Protein AF-A0A948S9T9-F1 (afdb_monomer_lite)

Radius of gyration: 22.79 Å; chains: 1; bounding box: 36×37×81 Å

Secondary structure (DSSP, 8-state):
-------------------PPPSEEEEEETTTTEEEEEEPGGGS--EEEEEE--SSS---HHHHHHHHHHHTT----SB-TTT--BEEEEEE----

Foldseek 3Di:
DDDDDDPDDDPDDPPPPPPDFFQWKWKAWPQQRWIWIAGDCVVVDGDIDTDDHPPDDDDDPQSVVLVRVVVVVDDRDQARPPRRTGMDMDRHHDDD

Structure (mmCIF, N/CA/C/O backbone):
data_AF-A0A948S9T9-F1
#
_entry.id   AF-A0A948S9T9-F1
#
loop_
_atom_site.group_PDB
_atom_site.id
_atom_site.type_symbol
_atom_site.label_atom_id
_atom_site.label_alt_id
_atom_site.label_comp_id
_atom_site.label_asym_id
_atom_site.label_entity_id
_atom_site.label_seq_id
_atom_site.pdbx_PDB_ins_code
_atom_site.Cartn_x
_atom_site.Cartn_y
_atom_site.Cartn_z
_atom_site.occupancy
_atom_site.B_iso_or_equiv
_atom_site.auth_seq_id
_atom_site.auth_comp_id
_atom_site.auth_asym_id
_atom_site.auth_atom_id
_atom_site.pdbx_PDB_model_num
ATOM 1 N N . MET A 1 1 ? -25.732 -23.014 -65.264 1.00 39.22 1 MET A N 1
ATOM 2 C CA . MET A 1 1 ? -24.281 -22.855 -65.024 1.00 39.22 1 MET A CA 1
ATOM 3 C C . MET A 1 1 ? -24.067 -21.758 -63.985 1.00 39.22 1 MET A C 1
ATOM 5 O O . MET A 1 1 ? -24.537 -20.661 -64.228 1.00 39.22 1 MET A O 1
ATOM 9 N N . LYS A 1 2 ? -23.409 -22.083 -62.853 1.00 43.66 2 LYS A N 1
ATOM 10 C CA . LYS A 1 2 ? -22.445 -21.247 -62.089 1.00 43.66 2 LYS A CA 1
ATOM 11 C C . LYS A 1 2 ? -22.774 -19.734 -62.004 1.00 43.66 2 LYS A C 1
ATOM 13 O O . LYS A 1 2 ? -22.547 -19.019 -62.968 1.00 43.66 2 LYS A O 1
ATOM 18 N N . LYS A 1 3 ? -23.179 -19.161 -60.864 1.00 43.62 3 LYS A N 1
ATOM 19 C CA . LYS A 1 3 ? -22.341 -18.969 -59.662 1.00 43.62 3 LYS A CA 1
ATOM 20 C C . L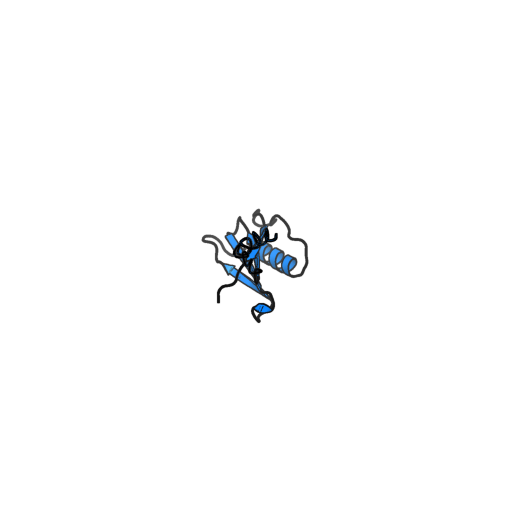YS A 1 3 ? -23.207 -18.509 -58.468 1.00 43.62 3 LYS A C 1
ATOM 22 O O . LYS A 1 3 ? -23.589 -17.349 -58.406 1.00 43.62 3 LYS A O 1
ATOM 27 N N . LEU A 1 4 ? -23.460 -19.404 -57.511 1.00 53.38 4 LEU A N 1
ATOM 28 C CA . LEU A 1 4 ? -23.517 -19.027 -56.095 1.00 53.38 4 LEU A CA 1
ATOM 29 C C . LEU A 1 4 ? -22.063 -18.896 -55.637 1.00 53.38 4 LEU A C 1
ATOM 31 O O . LEU A 1 4 ? -21.343 -19.886 -55.740 1.00 53.38 4 LEU A O 1
ATOM 35 N N . LEU A 1 5 ? -21.633 -17.732 -55.157 1.00 55.84 5 LEU A N 1
ATOM 36 C CA . LEU A 1 5 ? -20.569 -17.608 -54.154 1.00 55.84 5 LEU A CA 1
ATOM 37 C C . LEU A 1 5 ? -20.429 -16.140 -53.731 1.00 55.84 5 LEU A C 1
ATOM 39 O O . LEU A 1 5 ? -20.549 -15.262 -54.576 1.00 55.84 5 LEU A O 1
ATOM 43 N N . LEU A 1 6 ? -20.059 -15.937 -52.463 1.00 49.53 6 LEU A N 1
ATOM 44 C CA . LEU A 1 6 ? -19.622 -14.685 -51.817 1.00 49.53 6 LEU A CA 1
ATOM 45 C C . LEU A 1 6 ? -20.695 -13.889 -51.056 1.00 49.53 6 LEU A C 1
ATOM 47 O O . LEU A 1 6 ? -20.856 -12.688 -51.225 1.00 49.53 6 LEU A O 1
ATOM 51 N N . LEU A 1 7 ? -21.344 -14.568 -50.109 1.00 53.03 7 LEU A N 1
ATOM 52 C CA . LEU A 1 7 ? -21.746 -13.974 -48.830 1.00 53.03 7 LEU A CA 1
ATOM 53 C C . LEU A 1 7 ? -20.709 -14.394 -47.782 1.00 53.03 7 LEU A C 1
ATOM 55 O O . LEU A 1 7 ? -20.920 -15.351 -47.046 1.00 53.03 7 LEU A O 1
ATOM 59 N N . LEU A 1 8 ? -19.549 -13.743 -47.766 1.00 55.56 8 LEU A N 1
ATOM 60 C CA . LEU A 1 8 ? -18.549 -13.927 -46.716 1.00 55.56 8 LEU A CA 1
ATOM 61 C C . LEU A 1 8 ? -17.880 -12.582 -46.435 1.00 55.56 8 LEU A C 1
ATOM 63 O O . LEU A 1 8 ? -17.430 -11.917 -47.362 1.00 55.56 8 LEU A O 1
ATOM 67 N N . LEU A 1 9 ? -17.765 -12.282 -45.140 1.00 58.03 9 LEU A N 1
ATOM 68 C CA . LEU A 1 9 ? -16.901 -11.272 -44.518 1.00 58.03 9 LEU A CA 1
ATOM 69 C C . LEU A 1 9 ? -17.479 -9.857 -44.376 1.00 58.03 9 LEU A C 1
ATOM 71 O O . LEU A 1 9 ? -17.050 -8.914 -45.027 1.00 58.03 9 LEU A O 1
ATOM 75 N N . ALA A 1 10 ? -18.360 -9.693 -43.389 1.00 51.06 10 ALA A N 1
ATOM 76 C CA . ALA A 1 10 ? -18.523 -8.418 -42.689 1.00 51.06 10 ALA A CA 1
ATOM 77 C C . ALA A 1 10 ? -18.708 -8.662 -41.179 1.00 51.06 10 ALA A C 1
ATOM 79 O O . ALA A 1 10 ? -19.676 -8.215 -40.576 1.00 51.06 10 ALA A O 1
ATOM 80 N N . SER A 1 11 ? -17.786 -9.412 -40.568 1.00 56.56 11 SER A N 1
ATOM 81 C CA . SER A 1 11 ? -17.795 -9.692 -39.124 1.00 56.56 11 SER A CA 1
ATOM 82 C C . SER A 1 11 ? -16.392 -9.539 -38.546 1.00 56.56 11 SER A C 1
ATOM 84 O O . SER A 1 11 ? -15.804 -10.521 -38.108 1.00 56.56 11 SER A O 1
ATOM 86 N N . ALA A 1 12 ? -15.793 -8.347 -38.603 1.00 56.97 12 ALA A N 1
ATOM 87 C CA . ALA A 1 12 ? -14.453 -8.183 -38.035 1.00 56.97 12 ALA A CA 1
ATOM 88 C C . ALA A 1 12 ? -14.079 -6.748 -37.649 1.00 56.97 12 ALA A C 1
ATOM 90 O O . ALA A 1 12 ? -12.983 -6.335 -37.973 1.00 56.97 12 ALA A O 1
ATOM 91 N N . PHE A 1 13 ? -14.924 -5.989 -36.948 1.00 54.75 13 PHE A N 1
ATOM 92 C CA . PHE A 1 13 ? -14.435 -4.830 -36.180 1.00 54.75 13 PHE A CA 1
ATOM 93 C C . PHE A 1 13 ? -15.302 -4.615 -34.935 1.00 54.75 13 PHE A C 1
ATOM 95 O O . PHE A 1 13 ? -16.038 -3.641 -34.816 1.00 54.75 13 PHE A O 1
ATOM 102 N N . LEU A 1 14 ? -15.214 -5.551 -33.988 1.00 58.00 14 LEU A N 1
ATOM 103 C CA . LEU A 1 14 ? -15.386 -5.177 -32.587 1.00 58.00 14 LEU A CA 1
ATOM 104 C C . LEU A 1 14 ? -14.102 -4.426 -32.206 1.00 58.00 14 LEU A C 1
ATOM 106 O O . LEU A 1 14 ? -13.028 -5.019 -32.332 1.00 58.00 14 LEU A O 1
ATOM 110 N N . PRO A 1 15 ? -14.163 -3.142 -31.810 1.00 59.16 15 PRO A N 1
ATOM 111 C CA . PRO A 1 15 ? -12.995 -2.463 -31.278 1.00 59.16 15 PRO A CA 1
ATOM 112 C C . PRO A 1 15 ? -12.545 -3.264 -30.060 1.00 59.16 15 PRO A C 1
ATOM 114 O O . PRO A 1 15 ? -13.279 -3.376 -29.078 1.00 59.16 15 PRO A O 1
ATOM 117 N N . GLY A 1 16 ? -11.373 -3.891 -30.157 1.00 57.97 16 GLY A N 1
ATOM 118 C CA . GLY A 1 16 ? -10.765 -4.552 -29.016 1.00 57.97 16 GLY A CA 1
ATOM 119 C C . GLY A 1 16 ? -10.655 -3.522 -27.904 1.00 57.97 16 GLY A C 1
ATOM 120 O O . GLY A 1 16 ? -10.015 -2.486 -28.086 1.00 57.97 16 GLY A O 1
ATOM 121 N N . CYS A 1 17 ? -11.321 -3.770 -26.777 1.00 64.69 17 CYS A N 1
ATOM 122 C CA . CYS A 1 17 ? -11.061 -3.024 -25.561 1.00 64.69 17 CYS A CA 1
ATOM 123 C C . CYS A 1 17 ? -9.583 -3.244 -25.231 1.00 64.69 17 CYS A C 1
ATOM 125 O O . CYS A 1 17 ? -9.204 -4.301 -24.734 1.00 64.69 17 CYS A O 1
ATOM 127 N N . LEU A 1 18 ? -8.739 -2.274 -25.580 1.00 59.41 18 LEU A N 1
ATOM 128 C CA . LEU A 1 18 ? -7.364 -2.207 -25.115 1.00 59.41 18 LEU A CA 1
ATOM 129 C C . LEU A 1 18 ? -7.429 -1.968 -23.607 1.00 59.41 18 LEU A C 1
ATOM 131 O O . LEU A 1 18 ? -7.521 -0.833 -23.144 1.00 59.41 18 LEU A O 1
ATOM 135 N N . THR A 1 19 ? -7.453 -3.051 -22.837 1.00 63.81 19 THR A N 1
ATOM 136 C CA . THR A 1 19 ? -7.186 -3.006 -21.403 1.00 63.81 19 THR A CA 1
ATOM 137 C C . THR A 1 19 ? -5.705 -2.706 -21.244 1.00 63.81 19 THR A C 1
ATOM 139 O O . THR A 1 19 ? -4.864 -3.581 -21.429 1.00 63.81 19 THR A O 1
ATOM 142 N N . VAL A 1 20 ? -5.390 -1.441 -20.979 1.00 69.44 20 VAL A N 1
ATOM 143 C CA . VAL A 1 20 ? -4.045 -1.026 -20.578 1.00 69.44 20 VAL A CA 1
ATOM 144 C C . VAL A 1 20 ? -3.773 -1.634 -19.204 1.00 69.44 20 VAL A C 1
ATOM 146 O O . VAL A 1 20 ? -4.603 -1.501 -18.300 1.00 69.44 20 VAL A O 1
ATOM 149 N N . GLU A 1 21 ? -2.650 -2.338 -19.059 1.00 74.12 21 GLU A N 1
ATOM 150 C CA . GLU A 1 21 ? -2.235 -2.859 -17.758 1.00 74.12 21 GLU A CA 1
ATOM 151 C C . GLU A 1 21 ? -1.877 -1.697 -16.819 1.00 74.12 21 GLU A C 1
ATOM 153 O O . GLU A 1 21 ? -1.204 -0.754 -17.242 1.00 74.12 21 GLU A O 1
ATOM 158 N N . PRO A 1 22 ? -2.327 -1.741 -15.555 1.00 76.38 22 PRO A N 1
ATOM 159 C CA . PRO A 1 22 ? -1.985 -0.727 -14.569 1.00 76.38 22 PRO A CA 1
ATOM 160 C C . PRO A 1 22 ? -0.476 -0.726 -14.298 1.00 76.38 22 PRO A C 1
ATOM 162 O O . PRO A 1 22 ? 0.130 -1.779 -14.111 1.00 76.38 22 PRO A O 1
ATOM 165 N N . ASP A 1 23 ? 0.122 0.461 -14.231 1.00 76.88 23 ASP A N 1
ATOM 166 C CA . ASP A 1 23 ? 1.564 0.668 -14.037 1.00 76.88 23 ASP A CA 1
ATOM 167 C C . ASP A 1 23 ? 1.977 0.805 -12.556 1.00 76.88 23 ASP A C 1
ATOM 169 O O . ASP A 1 23 ? 3.135 1.100 -12.246 1.00 76.88 23 ASP A O 1
ATOM 173 N N . GLY A 1 24 ? 1.051 0.556 -11.622 1.00 82.38 24 GLY A N 1
ATOM 174 C CA . GLY A 1 24 ? 1.327 0.594 -10.191 1.00 82.38 24 GLY A CA 1
ATOM 175 C C . GLY A 1 24 ? 0.346 -0.184 -9.315 1.00 82.38 24 GLY A C 1
ATOM 176 O O . GLY A 1 24 ? -0.735 -0.617 -9.723 1.00 82.38 24 GLY A O 1
ATOM 177 N N . GLY A 1 25 ? 0.734 -0.340 -8.049 1.00 88.00 25 GLY A N 1
ATOM 178 C CA . GLY A 1 25 ? -0.072 -0.982 -7.013 1.00 88.00 25 GLY A CA 1
ATOM 179 C C . GLY A 1 25 ? -0.271 -0.075 -5.805 1.00 88.00 25 GLY A C 1
ATOM 180 O O . GLY A 1 25 ? 0.652 0.619 -5.398 1.00 88.00 25 GLY A O 1
ATOM 181 N N . ALA A 1 26 ? -1.452 -0.103 -5.198 1.00 90.31 26 ALA A N 1
ATOM 182 C CA . ALA A 1 26 ? -1.816 0.710 -4.045 1.00 90.31 26 ALA A CA 1
ATOM 183 C C . ALA A 1 26 ? -2.288 -0.159 -2.880 1.00 90.31 26 ALA A C 1
ATOM 185 O O . ALA A 1 26 ? -3.054 -1.098 -3.078 1.00 90.31 26 ALA A O 1
ATOM 186 N N . VAL A 1 27 ? -1.891 0.193 -1.660 1.00 92.00 27 VAL A N 1
ATOM 187 C CA . VAL A 1 27 ? -2.516 -0.278 -0.422 1.00 92.00 27 VAL A CA 1
ATOM 188 C C . VAL A 1 27 ? -3.248 0.894 0.215 1.00 92.00 27 VAL A C 1
ATOM 190 O O . VAL A 1 27 ? -2.660 1.948 0.455 1.00 92.00 27 VAL A O 1
ATOM 193 N N . GLU A 1 28 ? -4.528 0.706 0.505 1.00 91.69 28 GLU A N 1
ATOM 194 C CA . GLU A 1 28 ? -5.408 1.703 1.114 1.00 91.69 28 GLU A CA 1
ATOM 195 C C . GLU A 1 28 ? -5.856 1.232 2.502 1.00 91.69 28 GLU A C 1
ATOM 197 O O . GLU A 1 28 ? -6.153 0.051 2.682 1.00 91.69 28 GLU A O 1
ATOM 202 N N . CYS A 1 29 ? -5.931 2.140 3.482 1.00 91.56 29 CYS A N 1
ATOM 203 C CA . CYS A 1 29 ? -6.497 1.854 4.804 1.00 91.56 29 CYS A CA 1
ATOM 204 C C . CYS A 1 29 ? -7.787 2.642 5.052 1.00 91.56 29 CYS A C 1
ATOM 206 O O . CYS A 1 29 ? -7.761 3.872 5.086 1.00 91.56 29 CYS A O 1
ATOM 208 N N . SER A 1 30 ? -8.886 1.946 5.355 1.00 91.12 30 SER A N 1
ATOM 209 C CA . SER A 1 30 ? -10.205 2.573 5.537 1.00 91.12 30 SER A CA 1
ATOM 210 C C . SER A 1 30 ? -10.355 3.427 6.801 1.00 91.12 30 SER A C 1
ATOM 212 O O . SER A 1 30 ? -11.216 4.297 6.846 1.00 91.12 30 SER A O 1
ATOM 214 N N . ALA A 1 31 ? -9.538 3.207 7.838 1.00 90.19 31 ALA A N 1
ATOM 215 C CA . ALA A 1 31 ? -9.619 3.992 9.078 1.00 90.19 31 ALA A CA 1
ATOM 216 C C . ALA A 1 31 ? -8.737 5.245 9.060 1.00 90.19 31 ALA A C 1
ATOM 218 O O . ALA A 1 31 ? -9.042 6.229 9.731 1.00 90.19 31 ALA A O 1
ATOM 219 N N . CYS A 1 32 ? -7.603 5.183 8.357 1.00 85.94 32 CYS A N 1
ATOM 220 C CA . CYS A 1 32 ? -6.670 6.306 8.260 1.00 85.94 32 CYS A CA 1
ATOM 221 C C . CYS A 1 32 ? -6.861 7.115 6.975 1.00 85.94 32 CYS A C 1
ATOM 223 O O . CYS A 1 32 ? -6.276 8.186 6.875 1.00 85.94 32 CYS A O 1
ATOM 225 N N . GLU A 1 33 ? -7.622 6.593 6.006 1.00 88.06 33 GLU A N 1
ATOM 226 C CA . GLU A 1 33 ? -7.823 7.188 4.676 1.00 88.06 33 GLU A CA 1
ATOM 227 C C . GLU A 1 33 ? -6.490 7.504 3.968 1.00 88.06 33 GLU A C 1
ATOM 229 O O . GLU A 1 33 ? -6.368 8.477 3.230 1.00 88.06 33 GLU A O 1
ATOM 234 N N . MET A 1 34 ? -5.462 6.691 4.236 1.00 87.50 34 MET A N 1
ATOM 235 C CA . MET A 1 34 ? -4.123 6.843 3.664 1.00 87.50 34 MET A CA 1
ATOM 236 C C . MET A 1 34 ? -3.898 5.800 2.573 1.00 87.50 34 MET A C 1
ATOM 238 O O . MET A 1 34 ? -4.354 4.658 2.699 1.00 87.50 34 MET A O 1
ATOM 242 N N . ILE A 1 35 ? -3.137 6.199 1.551 1.00 88.75 35 ILE A N 1
ATOM 243 C CA . ILE A 1 35 ? -2.791 5.371 0.394 1.00 88.75 35 ILE A CA 1
ATOM 244 C C . ILE A 1 35 ? -1.267 5.304 0.249 1.00 88.75 35 ILE A C 1
ATOM 246 O O . ILE A 1 35 ? -0.593 6.339 0.181 1.00 88.75 35 ILE A O 1
ATOM 250 N N . TRP A 1 36 ? -0.742 4.083 0.171 1.00 89.31 36 TRP A N 1
ATOM 251 C CA . TRP A 1 36 ? 0.660 3.778 -0.115 1.00 89.31 36 TRP A CA 1
ATOM 252 C C . TRP A 1 36 ? 0.765 3.138 -1.497 1.00 89.31 36 TRP A C 1
ATOM 254 O O . TRP A 1 36 ? 0.133 2.114 -1.736 1.00 89.31 36 TRP A O 1
ATOM 264 N N . LEU A 1 37 ? 1.550 3.722 -2.396 1.00 86.38 37 LEU A N 1
ATOM 265 C CA . LEU A 1 37 ? 1.779 3.212 -3.743 1.00 86.38 37 LEU A CA 1
ATOM 266 C C . LEU A 1 37 ? 3.124 2.509 -3.842 1.00 86.38 37 LEU A C 1
ATOM 268 O O . LEU A 1 37 ? 4.129 3.057 -3.406 1.00 86.38 37 LEU A O 1
ATOM 272 N N . ARG A 1 38 ? 3.159 1.351 -4.489 1.00 82.06 38 ARG A N 1
ATOM 273 C CA . ARG A 1 38 ? 4.368 0.795 -5.086 1.00 82.06 38 ARG A CA 1
ATOM 274 C C . ARG A 1 38 ? 4.400 1.206 -6.543 1.00 82.06 38 ARG A C 1
ATOM 276 O O . ARG A 1 38 ? 3.467 0.901 -7.286 1.00 82.06 38 ARG A O 1
ATOM 283 N N . LEU A 1 39 ? 5.480 1.869 -6.927 1.00 74.06 39 LEU A N 1
ATOM 284 C CA . LEU A 1 39 ? 5.748 2.152 -8.328 1.00 74.06 39 LEU A CA 1
ATOM 285 C C . LEU A 1 39 ? 6.566 0.990 -8.906 1.00 74.06 39 LEU A C 1
ATOM 287 O O . LEU A 1 39 ? 7.583 0.592 -8.328 1.00 74.06 39 LEU A O 1
ATOM 291 N N . ASP A 1 40 ? 6.087 0.416 -10.007 1.00 67.31 40 ASP A N 1
ATOM 292 C CA . ASP A 1 40 ? 6.827 -0.577 -10.790 1.00 67.31 40 ASP A CA 1
ATOM 293 C C . ASP A 1 40 ? 7.912 0.146 -11.628 1.00 67.31 40 ASP A C 1
ATOM 295 O O . ASP A 1 40 ? 7.744 1.335 -11.944 1.00 67.31 40 ASP A O 1
ATOM 299 N N . PRO A 1 41 ? 9.054 -0.496 -11.961 1.00 59.09 41 PRO A N 1
ATOM 300 C CA . PRO A 1 41 ? 10.143 0.072 -12.767 1.00 59.09 41 PRO A CA 1
ATOM 301 C C . PRO A 1 41 ? 9.760 0.804 -14.066 1.00 59.09 41 PRO A C 1
ATOM 303 O O . PRO A 1 41 ? 10.582 1.584 -14.547 1.00 59.09 41 PRO A O 1
ATOM 306 N N . SER A 1 42 ? 8.542 0.659 -14.605 1.00 50.41 42 SER A N 1
ATOM 307 C CA . SER A 1 42 ? 8.025 1.506 -15.703 1.00 50.41 42 SER A CA 1
ATOM 308 C C . SER A 1 42 ? 8.071 3.009 -15.378 1.00 50.41 42 SER A C 1
ATOM 310 O O . SER A 1 42 ? 8.239 3.858 -16.260 1.00 50.41 42 SER A O 1
ATOM 312 N N . THR A 1 43 ? 7.993 3.353 -14.092 1.00 56.22 43 THR A N 1
ATOM 313 C CA . THR A 1 43 ? 8.071 4.736 -13.617 1.00 56.22 43 THR A CA 1
ATOM 314 C C . THR A 1 43 ? 9.500 5.264 -13.469 1.00 56.22 43 THR A C 1
ATOM 316 O O . THR A 1 43 ? 9.667 6.473 -13.299 1.00 56.22 43 THR A O 1
ATOM 319 N N . GLY A 1 44 ? 10.521 4.402 -13.561 1.00 54.66 44 GLY A N 1
ATOM 320 C CA . GLY A 1 44 ? 11.931 4.753 -13.366 1.00 54.66 44 GLY A CA 1
ATOM 321 C C . GLY A 1 44 ? 12.340 4.997 -11.908 1.00 54.66 44 GLY A C 1
ATOM 322 O O . GLY A 1 44 ? 13.502 5.315 -11.660 1.00 54.66 44 GLY A O 1
ATOM 323 N N . ILE A 1 45 ? 11.423 4.846 -10.943 1.00 54.41 45 ILE A N 1
ATOM 324 C CA . ILE A 1 45 ? 11.707 5.052 -9.518 1.00 54.41 45 ILE A CA 1
ATOM 325 C C . ILE A 1 45 ? 11.114 3.889 -8.703 1.00 54.41 45 ILE A C 1
ATOM 327 O O . ILE A 1 45 ? 9.924 3.896 -8.394 1.00 54.41 45 ILE A O 1
ATOM 331 N N . PRO A 1 46 ? 11.906 2.854 -8.371 1.00 54.84 46 PRO A N 1
ATOM 332 C CA . PRO A 1 46 ? 11.417 1.734 -7.577 1.00 54.84 46 PRO A CA 1
ATOM 333 C C . PRO A 1 46 ? 11.220 2.160 -6.117 1.00 54.84 46 PRO A C 1
ATOM 335 O O . PRO A 1 46 ? 12.133 2.700 -5.492 1.00 54.84 46 PRO A O 1
ATOM 338 N N . GLY A 1 47 ? 10.051 1.878 -5.540 1.00 63.12 47 GLY A N 1
ATOM 339 C CA . GLY A 1 47 ? 9.823 2.138 -4.117 1.00 63.12 47 GLY A CA 1
ATOM 340 C C . GLY A 1 47 ? 8.362 2.136 -3.684 1.00 63.12 47 GLY A C 1
ATOM 341 O O . GLY A 1 47 ? 7.450 2.058 -4.507 1.00 63.12 47 GLY A O 1
ATOM 342 N N . THR A 1 48 ? 8.160 2.227 -2.364 1.00 64.00 48 THR A N 1
ATOM 343 C CA . THR A 1 48 ? 6.855 2.495 -1.743 1.00 64.00 48 THR A CA 1
ATOM 344 C C . THR A 1 48 ? 6.765 3.977 -1.382 1.00 64.00 48 THR A C 1
ATOM 346 O O . THR A 1 48 ? 7.590 4.482 -0.623 1.00 64.00 48 THR A O 1
ATOM 349 N N . TYR A 1 49 ? 5.750 4.670 -1.885 1.00 69.00 49 TYR A N 1
ATOM 350 C CA . TYR A 1 49 ? 5.518 6.100 -1.702 1.00 69.00 49 TYR A CA 1
ATOM 351 C C . TYR A 1 49 ? 4.174 6.325 -1.020 1.00 69.00 49 TYR A C 1
ATOM 353 O O . TYR A 1 49 ? 3.198 5.633 -1.288 1.00 69.00 49 TYR A O 1
ATOM 361 N N . LEU A 1 50 ? 4.094 7.321 -0.145 1.00 66.06 50 LEU A N 1
ATOM 362 C CA . LEU A 1 50 ? 2.819 7.788 0.390 1.00 66.06 50 LEU A CA 1
ATOM 363 C C . LEU A 1 50 ? 2.236 8.812 -0.589 1.00 66.06 50 LEU A C 1
ATOM 365 O O . LEU A 1 50 ? 2.863 9.848 -0.790 1.00 66.06 50 LEU A O 1
ATOM 369 N N . VAL A 1 51 ? 1.071 8.548 -1.188 1.00 66.25 51 VAL A N 1
ATOM 370 C CA . VAL A 1 51 ? 0.557 9.403 -2.284 1.00 66.25 51 VAL A CA 1
ATOM 371 C C . VAL A 1 51 ? -0.666 10.233 -1.915 1.00 66.25 51 VAL A C 1
ATOM 373 O O . VAL A 1 51 ? -0.917 11.246 -2.557 1.00 66.25 51 VAL A O 1
ATOM 376 N N . ALA A 1 52 ? -1.383 9.922 -0.835 1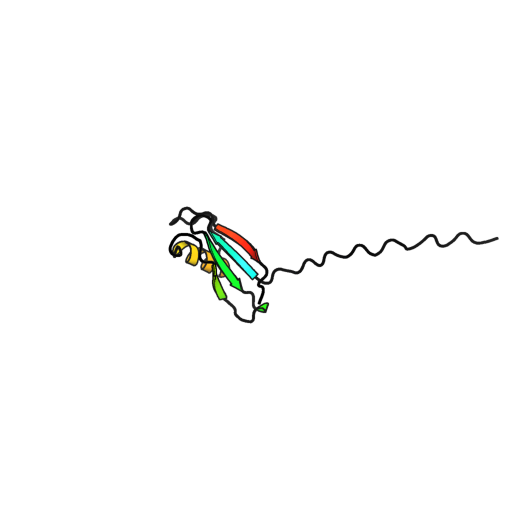.00 63.25 52 ALA A N 1
ATOM 377 C CA . ALA A 1 52 ? -2.513 10.762 -0.443 1.00 63.25 52 ALA A CA 1
ATOM 378 C C . ALA A 1 52 ? -2.646 10.938 1.066 1.00 63.25 52 ALA A C 1
ATOM 380 O O . ALA A 1 52 ? -2.630 9.978 1.835 1.00 63.25 52 ALA A O 1
ATOM 381 N N . HIS A 1 53 ? -2.805 12.206 1.445 1.00 58.88 53 HIS A N 1
ATOM 382 C CA . HIS A 1 53 ? -3.157 12.690 2.769 1.00 58.88 53 HIS A CA 1
ATOM 383 C C . HIS A 1 53 ? -4.686 12.595 2.919 1.00 58.88 53 HIS A C 1
ATOM 385 O O . HIS A 1 53 ? -5.418 13.352 2.281 1.00 58.88 53 HIS A O 1
ATOM 391 N N . GLY A 1 54 ? -5.176 11.663 3.742 1.00 55.38 54 GLY A N 1
ATOM 392 C CA . GLY A 1 54 ? -6.593 11.592 4.106 1.00 55.38 54 GLY A CA 1
ATOM 393 C C . GLY A 1 54 ? -7.071 12.885 4.778 1.00 55.38 54 GLY A C 1
ATOM 394 O O . GLY A 1 54 ? -6.281 13.605 5.403 1.00 55.38 54 GLY A O 1
ATOM 395 N N . LYS A 1 55 ? -8.373 13.196 4.678 1.00 58.47 55 LYS A N 1
ATOM 396 C CA . LYS A 1 55 ? -8.965 14.442 5.218 1.00 58.47 55 LYS A CA 1
ATOM 397 C C . LYS A 1 55 ? -8.792 14.575 6.735 1.00 58.47 55 LYS A C 1
ATOM 399 O O . LYS A 1 55 ? -8.914 15.677 7.274 1.00 58.47 55 LYS A O 1
ATOM 404 N N . LYS A 1 56 ? -8.532 13.472 7.443 1.00 53.75 56 LYS A N 1
ATOM 405 C CA . LYS A 1 56 ? -8.321 13.444 8.891 1.00 53.75 56 LYS A CA 1
ATOM 406 C C . LYS A 1 56 ? -7.225 12.444 9.282 1.00 53.75 56 LYS A C 1
ATOM 408 O O . LYS A 1 56 ? -7.288 11.276 8.936 1.00 53.75 56 LYS A O 1
ATOM 413 N N . ARG A 1 57 ? -6.354 12.910 10.188 1.00 59.81 57 ARG A N 1
ATOM 414 C CA . ARG A 1 57 ? -5.384 12.176 11.034 1.00 59.81 57 ARG A CA 1
ATOM 415 C C . ARG A 1 57 ? -4.001 11.911 10.429 1.00 59.81 57 ARG A C 1
ATOM 417 O O . ARG A 1 57 ? -3.821 11.672 9.246 1.00 59.81 57 ARG A O 1
ATOM 424 N N . ARG A 1 58 ? -2.999 11.977 11.319 1.00 72.94 58 ARG A N 1
ATOM 425 C CA . ARG A 1 58 ? -1.602 11.610 11.047 1.00 72.94 58 ARG A CA 1
ATOM 426 C C . ARG A 1 58 ? -1.525 10.197 10.448 1.00 72.94 58 ARG A C 1
ATOM 428 O O . ARG A 1 58 ? -2.258 9.324 10.920 1.00 72.94 58 ARG A O 1
ATOM 435 N N . PRO A 1 59 ? -0.573 9.932 9.535 1.00 75.94 59 PRO A N 1
ATOM 436 C CA . PRO A 1 59 ? -0.357 8.597 8.990 1.00 75.94 59 PRO A CA 1
ATOM 437 C C . PRO A 1 59 ? -0.139 7.560 10.100 1.00 75.94 59 PRO A C 1
ATOM 439 O O . PRO A 1 59 ? 0.718 7.726 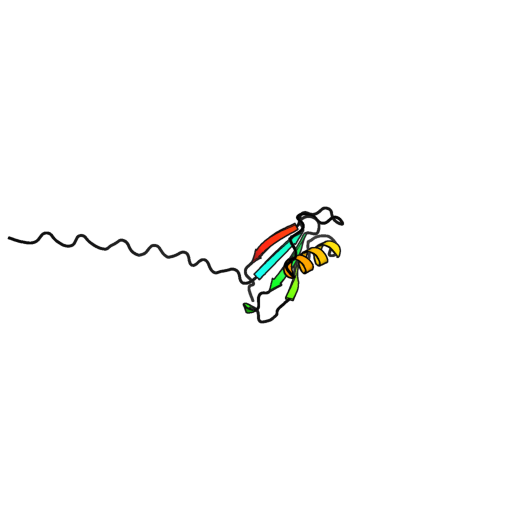10.976 1.00 75.94 59 PRO A O 1
ATOM 442 N N . CYS A 1 60 ? -0.893 6.460 10.064 1.00 87.50 60 CYS A N 1
ATOM 443 C CA . CYS A 1 60 ? -0.659 5.337 10.963 1.00 87.50 60 CYS A CA 1
ATOM 444 C C . CYS A 1 60 ? 0.633 4.617 10.564 1.00 87.50 60 CYS A C 1
ATOM 446 O O . CYS A 1 60 ? 0.690 3.936 9.539 1.00 87.50 60 CYS A O 1
ATOM 448 N N . ARG A 1 61 ? 1.663 4.710 11.415 1.00 88.75 61 ARG A N 1
ATOM 449 C CA . ARG A 1 61 ? 2.950 4.024 11.194 1.00 88.75 61 ARG A CA 1
ATOM 450 C C . ARG A 1 61 ? 2.800 2.508 11.034 1.00 88.75 61 ARG A C 1
ATOM 452 O O . ARG A 1 61 ? 3.578 1.895 10.318 1.00 88.75 61 ARG A O 1
ATOM 459 N N . SER A 1 62 ? 1.804 1.903 11.687 1.00 92.44 62 SER A N 1
ATOM 460 C CA . SER A 1 62 ? 1.538 0.469 11.533 1.00 92.44 62 SER A CA 1
ATOM 461 C C . SER A 1 62 ? 0.982 0.135 10.152 1.00 92.44 62 SER A C 1
ATOM 463 O O . SER A 1 62 ? 1.368 -0.886 9.606 1.00 92.44 62 SER A O 1
ATOM 465 N N . CYS A 1 63 ? 0.108 0.972 9.583 1.00 91.38 63 CYS A N 1
ATOM 466 C CA . CYS A 1 63 ? -0.398 0.756 8.225 1.00 91.38 63 CYS A CA 1
ATOM 467 C C . CYS A 1 63 ? 0.714 0.934 7.188 1.00 91.38 63 CYS A C 1
ATOM 469 O O . CYS A 1 63 ? 0.820 0.120 6.282 1.00 91.38 63 CYS A O 1
ATOM 471 N N . ALA A 1 64 ? 1.590 1.926 7.385 1.00 88.94 64 ALA A N 1
ATOM 472 C CA . ALA A 1 64 ? 2.753 2.127 6.525 1.00 88.94 64 ALA A CA 1
ATOM 473 C C . ALA A 1 64 ? 3.674 0.897 6.501 1.00 88.94 64 ALA A C 1
ATOM 475 O O . ALA A 1 64 ? 4.032 0.431 5.427 1.00 88.94 64 ALA A O 1
ATOM 476 N N . ARG A 1 65 ? 3.980 0.313 7.670 1.00 90.81 65 ARG A N 1
ATOM 477 C CA . ARG A 1 65 ? 4.781 -0.921 7.754 1.00 90.81 65 ARG A CA 1
ATOM 478 C C . ARG A 1 65 ? 4.104 -2.130 7.112 1.00 90.81 65 ARG A C 1
ATOM 480 O O . ARG A 1 65 ? 4.789 -2.946 6.515 1.00 90.81 65 ARG A O 1
ATOM 487 N N . ILE A 1 66 ? 2.781 -2.266 7.249 1.00 92.94 66 ILE A N 1
ATOM 488 C CA . ILE A 1 66 ? 2.038 -3.357 6.597 1.00 92.94 66 ILE A CA 1
ATOM 489 C C . ILE A 1 66 ? 2.123 -3.206 5.074 1.00 92.94 66 ILE A C 1
ATOM 491 O O . ILE A 1 66 ? 2.404 -4.186 4.393 1.00 92.94 66 ILE A O 1
ATOM 495 N N . ALA A 1 67 ? 1.925 -1.993 4.550 1.00 91.00 67 ALA A N 1
ATOM 496 C CA . ALA A 1 67 ? 2.041 -1.723 3.119 1.00 91.00 67 ALA A CA 1
ATOM 497 C C . ALA A 1 67 ? 3.463 -1.993 2.597 1.00 91.00 67 ALA A C 1
ATOM 499 O O . ALA A 1 67 ? 3.622 -2.670 1.588 1.00 91.00 67 ALA A O 1
ATOM 500 N N . GLU A 1 68 ? 4.492 -1.530 3.311 1.00 88.25 68 GLU A N 1
ATOM 501 C CA . GLU A 1 68 ? 5.899 -1.784 2.979 1.00 88.25 68 GLU A CA 1
ATOM 502 C C . GLU A 1 68 ? 6.225 -3.285 2.968 1.00 88.25 68 GLU A C 1
ATOM 504 O O . GLU A 1 68 ? 6.806 -3.780 2.006 1.00 88.25 68 GLU A O 1
ATOM 509 N N . ALA A 1 69 ? 5.794 -4.032 3.990 1.00 90.38 69 ALA A N 1
ATOM 510 C CA . ALA A 1 69 ? 5.991 -5.479 4.048 1.00 90.38 69 ALA A CA 1
ATOM 511 C C . ALA A 1 69 ? 5.267 -6.204 2.903 1.00 90.38 69 ALA A C 1
ATOM 513 O O . ALA A 1 69 ? 5.854 -7.083 2.274 1.00 90.38 69 ALA A O 1
ATOM 514 N N . PHE A 1 70 ? 4.023 -5.816 2.603 1.00 92.00 70 PHE A N 1
ATOM 515 C CA . PHE A 1 70 ? 3.259 -6.369 1.483 1.00 92.00 70 PHE A CA 1
ATOM 516 C C . PHE A 1 70 ? 3.976 -6.146 0.148 1.00 92.00 70 PHE A C 1
ATOM 518 O O . PHE A 1 70 ? 4.180 -7.079 -0.626 1.00 92.00 70 PHE A O 1
ATOM 525 N N . PHE A 1 71 ? 4.444 -4.924 -0.105 1.00 88.12 71 PHE A N 1
ATOM 526 C CA . PHE A 1 71 ? 5.221 -4.625 -1.305 1.00 88.12 71 PHE A CA 1
ATOM 527 C C . PHE A 1 71 ? 6.603 -5.298 -1.313 1.00 88.12 71 PHE A C 1
ATOM 529 O O . PHE A 1 71 ? 7.133 -5.570 -2.389 1.00 88.12 71 PHE A O 1
ATOM 536 N N . GLY A 1 72 ? 7.147 -5.646 -0.147 1.00 86.31 72 GLY A N 1
ATOM 537 C CA . GLY A 1 72 ? 8.319 -6.510 0.013 1.00 86.31 72 GLY A CA 1
ATOM 538 C C . GLY A 1 72 ? 8.059 -8.008 -0.209 1.00 86.31 72 GLY A C 1
ATOM 539 O O . GLY A 1 72 ? 9.000 -8.791 -0.115 1.00 86.31 72 GLY A O 1
ATOM 540 N N . GLY A 1 73 ? 6.820 -8.416 -0.509 1.00 88.12 73 GLY A N 1
ATOM 541 C CA . GLY A 1 73 ? 6.447 -9.805 -0.806 1.00 88.12 73 GLY A CA 1
ATOM 542 C C . GLY A 1 73 ? 5.757 -10.553 0.337 1.00 88.12 73 GLY A C 1
ATOM 543 O O . GLY A 1 73 ? 5.480 -11.742 0.197 1.00 88.12 73 GLY A O 1
ATOM 544 N N . ALA A 1 74 ? 5.467 -9.891 1.460 1.00 92.06 74 ALA A N 1
ATOM 545 C CA . ALA A 1 74 ? 4.642 -10.483 2.510 1.00 92.06 74 ALA A CA 1
ATOM 546 C C . ALA A 1 74 ? 3.160 -10.531 2.101 1.00 92.06 74 ALA A C 1
ATOM 548 O O . ALA A 1 74 ? 2.695 -9.757 1.267 1.00 92.06 74 ALA A O 1
ATOM 549 N N . GLU A 1 75 ? 2.388 -11.406 2.741 1.00 94.94 75 GLU A N 1
ATOM 550 C CA . GLU A 1 75 ? 0.934 -11.427 2.587 1.00 94.94 75 GLU A CA 1
ATOM 551 C C . GLU A 1 75 ? 0.300 -10.142 3.152 1.00 94.94 75 GLU A C 1
ATOM 553 O O . GLU A 1 75 ? 0.692 -9.647 4.217 1.00 94.94 75 GLU A O 1
ATOM 558 N N . LEU A 1 76 ? -0.696 -9.587 2.448 1.00 93.94 76 LEU A N 1
ATOM 559 C CA . LEU A 1 76 ? -1.398 -8.399 2.924 1.00 93.94 76 LEU A CA 1
ATOM 560 C C . LEU A 1 76 ? -2.279 -8.757 4.119 1.00 93.94 76 LEU A C 1
ATOM 562 O O . LEU A 1 76 ? -3.282 -9.45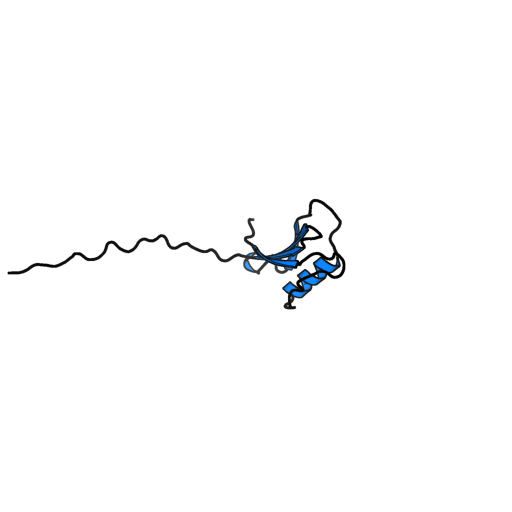5 3.986 1.00 93.94 76 LEU A O 1
ATOM 566 N N . GLN A 1 77 ? -1.963 -8.193 5.281 1.00 93.69 77 GLN A N 1
ATOM 567 C CA . GLN A 1 77 ? -2.853 -8.301 6.430 1.00 93.69 77 GLN A CA 1
ATOM 568 C C . GLN A 1 77 ? -4.169 -7.560 6.141 1.00 93.69 77 GLN A C 1
ATOM 570 O O . GLN A 1 77 ? -4.130 -6.370 5.821 1.00 93.69 77 GLN A O 1
ATOM 575 N N . PRO A 1 78 ? -5.341 -8.194 6.330 1.00 92.12 78 PRO A N 1
ATOM 576 C CA . PRO A 1 78 ? -6.629 -7.588 5.988 1.00 92.12 78 PRO A CA 1
ATOM 577 C C . PRO A 1 78 ? -7.018 -6.438 6.925 1.00 92.12 78 PRO A C 1
ATOM 579 O O . PRO A 1 78 ? -7.923 -5.663 6.618 1.00 92.12 78 PRO A O 1
ATOM 582 N N . ARG A 1 79 ? -6.371 -6.323 8.094 1.00 95.44 79 ARG A N 1
ATOM 583 C CA . ARG A 1 79 ? -6.660 -5.307 9.112 1.00 95.44 79 ARG A CA 1
ATOM 584 C C . ARG A 1 79 ? -5.401 -4.803 9.806 1.00 95.44 79 ARG A C 1
ATOM 586 O O . ARG A 1 79 ? -4.488 -5.567 10.105 1.00 95.44 79 ARG A O 1
ATOM 593 N N . CYS A 1 80 ? -5.398 -3.520 10.162 1.00 94.44 80 CYS A N 1
ATOM 594 C CA . CYS A 1 80 ? -4.377 -2.931 11.020 1.00 94.44 80 CYS A CA 1
ATOM 595 C C . CYS A 1 80 ? -4.771 -3.076 12.492 1.00 94.44 80 CYS A C 1
ATOM 597 O O . CYS A 1 80 ? -5.725 -2.443 12.941 1.00 94.44 80 CYS A O 1
ATOM 599 N N . GLN A 1 81 ? -3.965 -3.788 13.279 1.00 93.56 81 GLN A N 1
ATOM 600 C CA . GLN A 1 81 ? -4.195 -3.953 14.722 1.00 93.56 81 GLN A CA 1
ATOM 601 C C . GLN A 1 81 ? -4.162 -2.633 15.514 1.00 93.56 81 GLN A C 1
ATOM 603 O O . GLN A 1 81 ? -4.696 -2.552 16.613 1.00 93.56 81 GLN A O 1
ATOM 608 N N . ARG A 1 82 ? -3.538 -1.575 14.971 1.00 93.75 82 ARG A N 1
ATOM 609 C CA . ARG A 1 82 ? -3.382 -0.295 15.678 1.00 93.75 82 ARG A CA 1
ATOM 610 C C . ARG A 1 82 ? -4.488 0.720 15.411 1.00 93.75 82 ARG A C 1
ATOM 612 O O . ARG A 1 82 ? -4.827 1.478 16.310 1.00 93.75 82 ARG A O 1
ATOM 619 N N . CYS A 1 83 ? -5.007 0.786 14.187 1.00 91.56 83 CYS A N 1
ATOM 620 C CA . CYS A 1 83 ? -6.086 1.722 13.846 1.00 91.56 83 CYS A CA 1
ATOM 621 C C . CYS A 1 83 ? -7.438 1.036 13.620 1.00 91.56 83 CYS A C 1
ATOM 623 O O . CYS A 1 83 ? -8.430 1.729 13.428 1.00 91.56 83 CYS A O 1
ATOM 625 N N . GLY A 1 84 ? -7.483 -0.300 13.612 1.00 92.88 84 GLY A N 1
ATOM 626 C CA . GLY A 1 84 ? -8.690 -1.090 13.356 1.00 92.88 84 GLY A CA 1
ATOM 627 C C . GLY A 1 84 ? -9.171 -1.079 11.900 1.00 92.88 84 GLY A C 1
ATOM 628 O O . GLY A 1 84 ? -10.094 -1.816 11.566 1.00 92.88 84 GLY A O 1
ATOM 629 N N . GLY A 1 85 ? -8.557 -0.269 11.030 1.00 93.06 85 GLY A N 1
ATOM 630 C CA . GLY A 1 85 ? -8.929 -0.146 9.622 1.00 93.06 85 GLY A CA 1
ATOM 631 C C . GLY A 1 85 ? -8.642 -1.403 8.816 1.00 93.06 85 GLY A C 1
ATOM 632 O O . GLY A 1 85 ? -7.646 -2.091 9.058 1.00 93.06 85 GLY A O 1
ATOM 633 N N . GLY A 1 86 ? -9.510 -1.673 7.842 1.00 95.81 86 GLY A N 1
ATOM 634 C CA . GLY A 1 86 ? -9.254 -2.679 6.819 1.00 95.81 86 GLY A CA 1
ATOM 635 C C . GLY A 1 86 ? -8.201 -2.172 5.839 1.00 95.81 86 GLY A C 1
ATOM 636 O O . GLY A 1 86 ? -8.224 -0.986 5.499 1.00 95.81 86 GLY A O 1
ATOM 637 N N . LEU A 1 87 ? -7.291 -3.051 5.417 1.00 94.50 87 LEU A N 1
ATOM 638 C CA . LEU A 1 87 ? -6.367 -2.764 4.323 1.00 94.50 87 LEU A CA 1
ATOM 639 C C . LEU A 1 87 ? -6.793 -3.515 3.070 1.00 94.50 87 LEU A C 1
ATOM 641 O O . LEU A 1 87 ? -7.151 -4.690 3.137 1.00 94.50 87 LEU A O 1
ATOM 645 N N . ALA A 1 88 ? -6.726 -2.832 1.934 1.00 95.44 88 ALA A N 1
ATOM 646 C CA . ALA A 1 88 ? -7.040 -3.409 0.638 1.00 95.44 88 ALA A CA 1
ATOM 647 C C . ALA A 1 88 ? -5.966 -3.043 -0.383 1.00 95.44 88 ALA A C 1
ATOM 649 O O . ALA A 1 88 ? -5.473 -1.913 -0.395 1.00 95.44 88 ALA A O 1
ATOM 650 N N . TYR A 1 89 ? -5.637 -4.003 -1.245 1.00 93.19 89 TYR A N 1
ATOM 651 C CA . TYR A 1 89 ? -4.828 -3.766 -2.431 1.00 93.19 89 TYR A CA 1
ATOM 652 C C . TYR A 1 89 ? -5.713 -3.329 -3.601 1.00 93.19 89 TYR A C 1
ATOM 654 O O . TYR A 1 89 ? -6.809 -3.864 -3.791 1.00 93.19 89 TYR A O 1
ATOM 662 N N . ARG A 1 90 ? -5.225 -2.382 -4.402 1.00 89.38 90 ARG A N 1
ATOM 663 C CA . ARG A 1 90 ? -5.826 -1.981 -5.677 1.00 89.38 90 ARG A CA 1
ATOM 664 C C . ARG A 1 90 ? -4.728 -1.749 -6.705 1.00 89.38 90 ARG A C 1
ATOM 666 O O . ARG A 1 90 ? -3.734 -1.097 -6.400 1.00 89.38 90 ARG A O 1
ATOM 673 N N . ALA A 1 91 ? -4.921 -2.229 -7.926 1.00 87.94 91 ALA A N 1
ATOM 674 C CA . ALA A 1 91 ? -4.087 -1.798 -9.039 1.00 87.94 91 ALA A CA 1
ATOM 675 C C . ALA A 1 91 ? -4.468 -0.362 -9.438 1.00 87.94 91 ALA A C 1
ATOM 677 O O . ALA A 1 91 ? -5.649 -0.001 -9.388 1.00 87.94 91 ALA A O 1
ATOM 678 N N . VAL A 1 92 ? -3.484 0.467 -9.784 1.00 83.5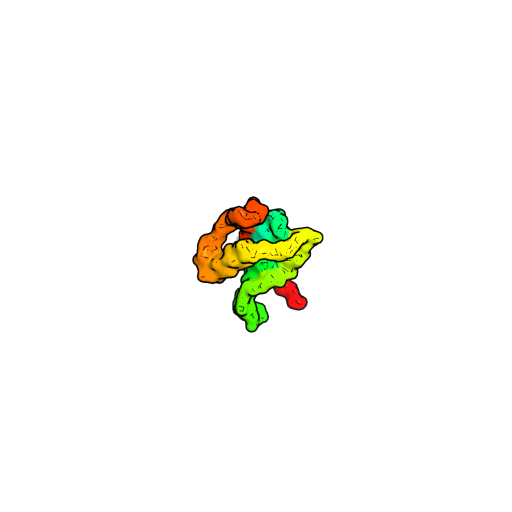0 92 VAL A N 1
ATOM 679 C CA . VAL A 1 92 ? -3.688 1.888 -10.105 1.00 83.50 92 VAL A CA 1
ATOM 680 C C . VAL A 1 92 ? -2.907 2.281 -11.351 1.00 83.50 92 VAL A C 1
ATOM 682 O O . VAL A 1 92 ? -1.862 1.705 -11.629 1.00 83.50 92 VAL A O 1
ATOM 685 N N . ASN A 1 93 ? -3.420 3.279 -12.073 1.00 80.62 93 ASN A N 1
ATOM 686 C CA . ASN A 1 93 ? -2.678 3.970 -13.123 1.00 80.62 93 ASN A CA 1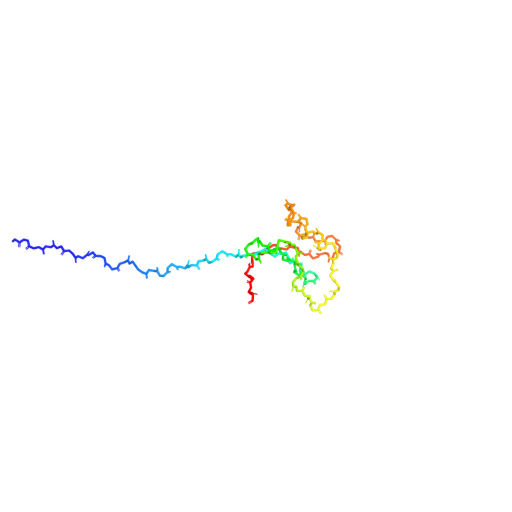
ATOM 687 C C . ASN A 1 93 ? -2.053 5.243 -12.544 1.00 80.62 93 ASN A C 1
ATOM 689 O O . ASN A 1 93 ? -2.734 5.998 -11.840 1.00 80.62 93 ASN A O 1
ATOM 693 N N . ILE A 1 94 ? -0.787 5.497 -12.849 1.00 72.75 94 ILE A N 1
ATOM 694 C CA . ILE A 1 94 ? -0.033 6.663 -12.398 1.00 72.75 94 ILE A CA 1
ATOM 695 C C . ILE A 1 94 ? 0.026 7.667 -13.551 1.00 72.75 94 ILE A C 1
ATOM 697 O O . ILE A 1 94 ? 0.720 7.485 -14.546 1.00 72.75 94 ILE A O 1
ATOM 701 N N . LEU A 1 95 ? -0.722 8.762 -13.416 1.00 69.44 95 LEU A N 1
ATOM 702 C CA . LEU A 1 95 ? -0.681 9.872 -14.367 1.00 69.44 95 LEU A CA 1
ATOM 703 C C . LEU A 1 95 ? 0.496 10.792 -14.000 1.00 69.44 95 LEU A C 1
ATOM 705 O O . LEU A 1 95 ? 0.580 11.237 -12.855 1.00 69.44 95 LEU A O 1
ATOM 709 N N . ARG A 1 96 ? 1.410 11.029 -14.948 1.00 61.22 96 ARG A N 1
ATOM 710 C CA . ARG A 1 96 ? 2.553 11.950 -14.807 1.00 61.22 96 ARG A CA 1
ATOM 711 C C . ARG A 1 96 ? 2.173 13.388 -15.135 1.00 61.22 96 ARG A C 1
ATOM 713 O O . ARG A 1 96 ? 1.354 13.574 -16.062 1.00 61.22 96 ARG A O 1
#

pLDDT: mean 75.59, std 16.41, range [39.22, 95.81]

Sequence (96 aa):
MKKLLLLLLASAFLPGCLTVEPDGGAVECSACEMIWLRLDPSTGIPGTYLVAHGKKRRPCRSCARIAEAFFGGAELQPRCQRCGGGLAYRAVNILR